Protein AF-A0A402A116-F1 (afdb_monomer_lite)

Foldseek 3Di:
DDPVVVVLVVLLVVLLVCCVVPVVLVLVCLVPVQVSSVVSPHPSVCSVVSCVPPVVVVVVPSPPPPDPPDPVPPPPPDDDD

Organism: NCBI:txid2014871

Radius of gyration: 17.46 Å; chains: 1; bounding box: 21×33×65 Å

Sequence (81 aa):
MSEATNQIREKAAELVNRISSDADFKAQVAKDPEAALVAAGLPKASVAEFIAEELSGEVSGYLVDQCSLTCVLTSCTITSL

Secondary structure (DSSP, 8-state):
--HHHHHHHHHHHHHHHHHHH-HHHHHHHHH-HHHHHHHTT--HHHHHHHIIIIITTTHHHHSTTS---------------

Structure (mmCIF, N/CA/C/O backbone):
data_AF-A0A402A116-F1
#
_entry.id   AF-A0A402A116-F1
#
loop_
_atom_site.group_PDB
_atom_site.id
_atom_site.type_symbol
_atom_site.label_atom_id
_atom_site.label_alt_id
_atom_site.label_comp_id
_atom_site.label_asym_id
_atom_site.label_entity_id
_atom_site.label_seq_id
_atom_site.pdbx_PDB_ins_code
_atom_site.Cartn_x
_atom_site.Cartn_y
_atom_site.Cartn_z
_atom_site.occupancy
_atom_site.B_iso_or_equiv
_atom_site.auth_seq_id
_atom_site.auth_comp_id
_atom_site.auth_asym_id
_atom_site.auth_atom_id
_atom_site.pdbx_PDB_model_num
ATOM 1 N N . MET A 1 1 ? 0.854 21.633 -11.754 1.00 50.91 1 MET A N 1
ATOM 2 C CA . MET A 1 1 ? 0.745 20.262 -11.211 1.00 50.91 1 MET A CA 1
ATOM 3 C C . MET A 1 1 ? 0.304 19.365 -12.349 1.00 50.91 1 MET A C 1
ATOM 5 O O . MET A 1 1 ? -0.654 19.729 -13.016 1.00 50.91 1 MET A O 1
ATOM 9 N N . SER A 1 2 ? 1.054 18.308 -12.658 1.00 59.88 2 SER A N 1
ATOM 10 C CA . SER A 1 2 ? 0.752 17.406 -13.776 1.00 59.88 2 SER A CA 1
ATOM 11 C C . SER A 1 2 ? -0.322 16.388 -13.379 1.00 59.88 2 SER A C 1
ATOM 13 O O . SER A 1 2 ? -0.398 15.996 -12.216 1.00 59.88 2 SER A O 1
ATOM 15 N N . GLU A 1 3 ? -1.131 15.933 -14.341 1.00 69.25 3 GLU A N 1
ATOM 16 C CA . GLU A 1 3 ? -2.135 14.867 -14.150 1.00 69.25 3 GLU A CA 1
ATOM 17 C C . GLU A 1 3 ? -1.561 13.629 -13.450 1.00 69.25 3 GLU A C 1
ATOM 19 O O . GLU A 1 3 ? -2.214 13.045 -12.589 1.00 69.25 3 GLU A O 1
ATOM 24 N N . ALA A 1 4 ? -0.307 13.283 -13.750 1.00 70.25 4 ALA A N 1
ATOM 25 C CA . ALA A 1 4 ? 0.390 12.153 -13.148 1.00 70.25 4 ALA A CA 1
ATOM 26 C C . ALA A 1 4 ? 0.475 12.243 -11.613 1.00 70.25 4 ALA A C 1
ATOM 28 O O . ALA A 1 4 ? 0.343 11.233 -10.929 1.00 70.25 4 ALA A O 1
ATOM 29 N N . THR A 1 5 ? 0.660 13.440 -11.048 1.00 73.12 5 THR A N 1
ATOM 30 C CA . THR A 1 5 ? 0.746 13.607 -9.588 1.00 73.12 5 THR A CA 1
ATOM 31 C C . THR A 1 5 ? -0.618 13.437 -8.915 1.00 73.12 5 THR A C 1
ATOM 33 O O . THR A 1 5 ? -0.694 12.887 -7.819 1.00 73.12 5 THR A O 1
ATOM 36 N N . ASN A 1 6 ? -1.699 13.868 -9.573 1.00 78.25 6 ASN A N 1
ATOM 37 C CA . ASN A 1 6 ? -3.057 13.688 -9.053 1.00 78.25 6 ASN A CA 1
ATOM 38 C C . ASN A 1 6 ? -3.466 12.213 -9.068 1.00 78.25 6 ASN A C 1
ATOM 40 O O . ASN A 1 6 ? -3.976 11.721 -8.067 1.00 78.25 6 ASN A O 1
ATOM 44 N N . GLN A 1 7 ? -3.144 11.490 -10.144 1.00 81.25 7 GLN A N 1
ATOM 45 C CA . GLN A 1 7 ? -3.411 10.052 -10.243 1.00 81.25 7 GLN A CA 1
ATOM 46 C C . GLN A 1 7 ? -2.687 9.251 -9.154 1.00 81.25 7 GLN A C 1
ATOM 48 O O . GLN A 1 7 ? -3.264 8.329 -8.584 1.00 81.25 7 GLN A O 1
ATOM 53 N N . ILE A 1 8 ? -1.444 9.618 -8.819 1.00 82.50 8 ILE A N 1
ATOM 54 C CA . ILE A 1 8 ? -0.695 8.959 -7.738 1.00 82.50 8 ILE A CA 1
ATOM 55 C C . ILE A 1 8 ? -1.368 9.192 -6.381 1.00 82.50 8 ILE A C 1
ATOM 57 O O . ILE A 1 8 ? -1.504 8.245 -5.611 1.00 82.50 8 ILE A O 1
ATOM 61 N N . ARG A 1 9 ? -1.836 10.415 -6.092 1.00 81.50 9 ARG A N 1
ATOM 62 C CA . ARG A 1 9 ? -2.549 10.714 -4.836 1.00 81.50 9 ARG A CA 1
ATOM 63 C C . ARG A 1 9 ? -3.891 10.004 -4.732 1.00 81.50 9 ARG A C 1
ATOM 65 O O . ARG A 1 9 ? -4.214 9.475 -3.675 1.00 81.50 9 ARG A O 1
ATOM 72 N N . GLU A 1 10 ? -4.664 9.978 -5.812 1.00 86.94 10 GLU A N 1
ATOM 73 C CA . GLU A 1 10 ? -5.933 9.246 -5.849 1.00 86.94 10 GLU A CA 1
ATOM 74 C C . GLU A 1 10 ? -5.702 7.755 -5.606 1.00 86.94 10 GLU A C 1
ATOM 76 O O . GLU A 1 10 ? -6.388 7.147 -4.784 1.00 86.94 10 GLU A O 1
ATOM 81 N N . LYS A 1 11 ? -4.674 7.182 -6.246 1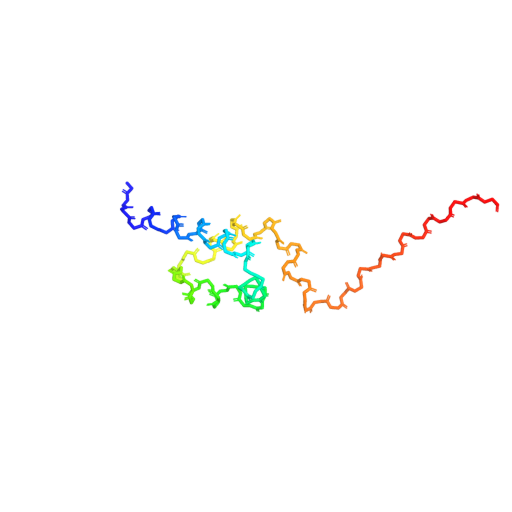.00 85.94 11 LYS A N 1
ATOM 82 C CA . LYS A 1 11 ? -4.303 5.784 -6.034 1.00 85.94 11 LYS A CA 1
ATOM 83 C C . LYS A 1 11 ? -3.837 5.530 -4.605 1.00 85.94 11 LYS A C 1
ATOM 85 O O . LYS A 1 11 ? -4.269 4.557 -4.004 1.00 85.94 11 LYS A O 1
ATOM 90 N N . ALA A 1 12 ? -3.014 6.407 -4.038 1.00 84.19 12 ALA A N 1
ATOM 91 C CA . ALA A 1 12 ? -2.592 6.329 -2.643 1.00 84.19 12 ALA A CA 1
ATOM 92 C C . ALA A 1 12 ? -3.801 6.297 -1.688 1.00 84.19 12 ALA A C 1
ATOM 94 O O . ALA A 1 12 ? -3.907 5.387 -0.867 1.00 84.19 12 ALA A O 1
ATOM 95 N N . ALA A 1 13 ? -4.763 7.208 -1.856 1.00 85.94 13 ALA A N 1
ATOM 96 C CA . ALA A 1 13 ? -5.981 7.238 -1.044 1.00 85.94 13 ALA A CA 1
ATOM 97 C C . ALA A 1 13 ? -6.835 5.965 -1.205 1.00 85.94 13 ALA A C 1
ATOM 99 O O . ALA A 1 13 ? -7.371 5.436 -0.229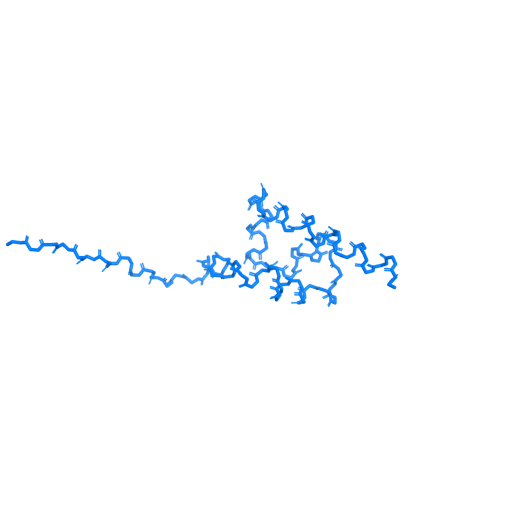 1.00 85.94 13 ALA A O 1
ATOM 100 N N . GLU A 1 14 ? -6.940 5.435 -2.427 1.00 89.69 14 GLU A N 1
ATOM 101 C CA . GLU A 1 14 ? -7.607 4.156 -2.694 1.00 89.69 14 GLU A CA 1
ATOM 102 C C . GLU A 1 14 ? -6.912 2.997 -1.961 1.00 89.69 14 GLU A C 1
ATOM 104 O O . GLU A 1 14 ? -7.583 2.153 -1.368 1.00 89.69 14 GLU A O 1
ATOM 109 N N . LEU A 1 15 ? -5.575 2.972 -1.950 1.00 88.25 15 LEU A N 1
ATOM 110 C CA . LEU A 1 15 ? -4.801 1.938 -1.265 1.00 88.25 15 LEU A CA 1
ATOM 111 C C . LEU A 1 15 ? -4.945 2.016 0.254 1.00 88.25 15 LEU A C 1
ATOM 113 O O . LEU A 1 15 ? -5.105 0.968 0.867 1.00 88.25 15 LEU A O 1
ATOM 117 N N . VAL A 1 16 ? -4.972 3.206 0.859 1.00 87.19 16 VAL A N 1
ATOM 118 C CA . VAL A 1 16 ? -5.241 3.365 2.303 1.00 87.19 16 VAL A CA 1
ATOM 119 C C . VAL A 1 16 ? -6.637 2.842 2.664 1.00 87.19 16 VAL A C 1
ATOM 121 O O . VAL A 1 16 ? -6.807 2.063 3.607 1.00 87.19 16 VAL A O 1
ATOM 124 N N . ASN A 1 17 ? -7.651 3.196 1.870 1.00 88.25 17 ASN A N 1
ATOM 125 C CA . ASN A 1 17 ? -9.008 2.677 2.062 1.00 88.25 17 ASN A CA 1
ATOM 126 C C . ASN A 1 17 ? -9.065 1.154 1.900 1.00 88.25 17 ASN A C 1
ATOM 128 O O . ASN A 1 17 ? -9.768 0.463 2.637 1.00 88.25 17 ASN A O 1
ATOM 132 N N . ARG A 1 18 ? -8.304 0.604 0.954 1.00 87.81 18 ARG A N 1
ATOM 133 C CA . ARG A 1 18 ? -8.229 -0.840 0.749 1.00 87.81 18 ARG A CA 1
ATOM 134 C C . ARG A 1 18 ? -7.501 -1.533 1.897 1.00 87.81 18 ARG A C 1
ATOM 136 O O . ARG A 1 18 ? -7.994 -2.533 2.385 1.00 87.81 18 ARG A O 1
ATOM 143 N N . ILE A 1 19 ? -6.399 -0.984 2.399 1.00 87.44 19 ILE A N 1
ATOM 144 C CA . ILE A 1 19 ? -5.664 -1.516 3.559 1.00 87.44 19 ILE A CA 1
ATOM 145 C C . ILE A 1 19 ? -6.559 -1.603 4.806 1.00 87.44 19 ILE A C 1
ATOM 147 O O . ILE A 1 19 ? -6.462 -2.556 5.578 1.00 87.44 19 ILE A O 1
ATOM 151 N N . SER A 1 20 ? -7.453 -0.633 4.999 1.00 84.06 20 SER A N 1
ATOM 152 C CA . SER A 1 20 ? -8.378 -0.621 6.140 1.00 84.06 20 SER A CA 1
ATOM 153 C C . SER A 1 20 ? -9.603 -1.530 5.975 1.00 84.06 20 SER A C 1
ATOM 155 O O . SER A 1 20 ? -10.172 -1.950 6.982 1.00 84.06 20 SER A O 1
ATOM 157 N N . SER A 1 21 ? -10.007 -1.860 4.744 1.00 87.00 21 SER A N 1
ATOM 158 C CA . SER A 1 21 ? -11.224 -2.644 4.457 1.00 87.00 21 SER A CA 1
ATOM 159 C C . SER A 1 21 ? -10.969 -4.082 3.989 1.00 87.00 21 SER A C 1
ATOM 161 O O . SER A 1 21 ? -11.841 -4.936 4.148 1.00 87.00 21 SER A O 1
ATOM 163 N N . ASP A 1 22 ? -9.787 -4.369 3.448 1.00 89.19 22 ASP A N 1
ATOM 164 C CA . ASP A 1 22 ? -9.371 -5.662 2.904 1.00 89.19 22 ASP A CA 1
ATOM 165 C C . ASP A 1 22 ? -8.283 -6.269 3.801 1.00 89.19 22 ASP A C 1
ATOM 167 O O . ASP A 1 22 ? -7.112 -5.884 3.762 1.00 89.19 22 ASP A O 1
ATOM 171 N N . ALA A 1 23 ? -8.685 -7.227 4.640 1.00 87.06 23 ALA A N 1
ATOM 172 C CA . ALA A 1 23 ? -7.796 -7.890 5.590 1.00 87.06 23 ALA A CA 1
ATOM 173 C C . ALA A 1 23 ? -6.686 -8.711 4.906 1.00 87.06 23 ALA A C 1
ATOM 175 O O . ALA A 1 23 ? -5.576 -8.789 5.437 1.00 87.06 23 ALA A O 1
ATOM 176 N N . ASP A 1 24 ? -6.951 -9.278 3.725 1.00 89.06 24 ASP A N 1
ATOM 177 C CA . ASP A 1 24 ? -5.953 -10.038 2.971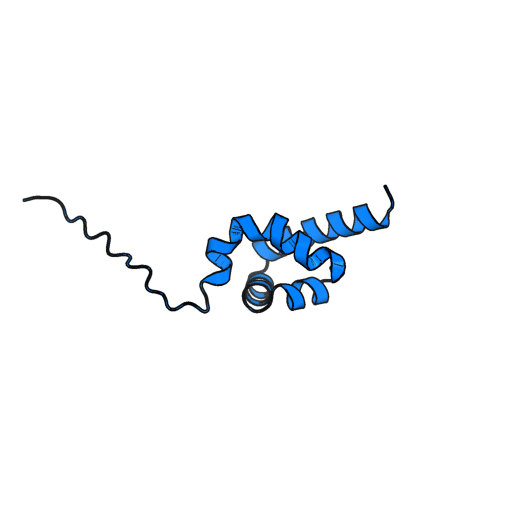 1.00 89.06 24 ASP A CA 1
ATOM 178 C C . ASP A 1 24 ? -4.896 -9.096 2.396 1.00 89.06 24 ASP A C 1
ATOM 180 O O . ASP A 1 24 ? -3.694 -9.365 2.481 1.00 89.06 24 ASP A O 1
ATOM 184 N N . PHE A 1 25 ? -5.325 -7.950 1.860 1.00 88.31 25 PHE A N 1
ATOM 185 C CA . PHE A 1 25 ? -4.401 -6.915 1.408 1.00 88.31 25 PHE A CA 1
ATOM 186 C C . PHE A 1 25 ? -3.606 -6.321 2.572 1.00 88.31 25 PHE A C 1
ATOM 188 O O . PHE A 1 25 ? -2.396 -6.136 2.453 1.00 88.31 25 PHE A O 1
ATOM 195 N N . LYS A 1 26 ? -4.244 -6.106 3.726 1.00 86.44 26 LYS A N 1
ATOM 196 C CA . LY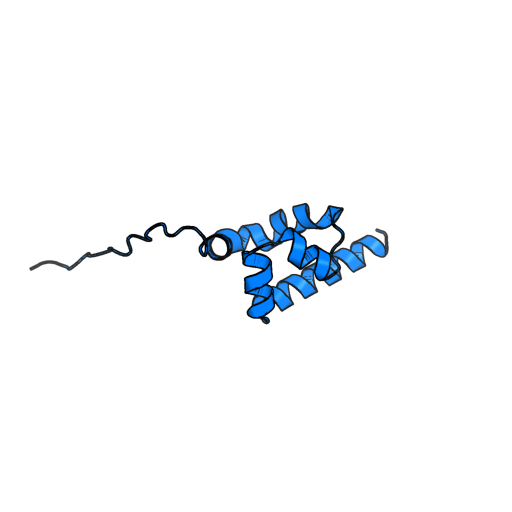S A 1 26 ? -3.569 -5.675 4.954 1.00 86.44 26 LYS A CA 1
ATOM 197 C C . LYS A 1 26 ? -2.462 -6.645 5.372 1.00 86.44 26 LYS A C 1
ATOM 199 O O . LYS A 1 26 ? -1.354 -6.205 5.669 1.00 86.44 26 LYS A O 1
ATOM 204 N N . ALA A 1 27 ? -2.725 -7.952 5.346 1.00 86.94 27 ALA A N 1
ATOM 205 C CA . ALA A 1 27 ? -1.726 -8.976 5.657 1.00 86.94 27 ALA A CA 1
ATOM 206 C C . ALA A 1 27 ? -0.578 -9.007 4.631 1.00 86.94 27 ALA A C 1
ATOM 208 O O . ALA A 1 27 ? 0.583 -9.188 5.003 1.00 86.94 27 ALA A O 1
ATOM 209 N N . GLN A 1 28 ? -0.875 -8.788 3.345 1.00 86.88 28 GLN A N 1
ATOM 210 C CA . GLN A 1 28 ? 0.149 -8.668 2.301 1.00 86.88 28 GLN A CA 1
ATOM 211 C C . GLN A 1 28 ? 1.037 -7.441 2.518 1.00 86.88 28 GLN A C 1
ATOM 213 O O . GLN A 1 28 ? 2.257 -7.571 2.466 1.00 86.88 28 GLN A O 1
ATOM 218 N N . VAL A 1 29 ? 0.443 -6.283 2.821 1.00 87.25 29 VAL A N 1
ATOM 219 C CA . VAL A 1 29 ? 1.176 -5.044 3.121 1.00 87.25 29 VAL A CA 1
ATOM 220 C C . VAL A 1 29 ? 1.985 -5.175 4.415 1.00 87.25 29 VAL A C 1
ATOM 222 O O . VAL A 1 29 ? 3.104 -4.684 4.474 1.00 87.25 29 VAL A O 1
ATOM 225 N N . ALA A 1 30 ? 1.480 -5.875 5.435 1.00 82.75 30 ALA A N 1
ATOM 226 C CA . ALA A 1 30 ? 2.233 -6.141 6.666 1.00 82.75 30 ALA A CA 1
ATOM 227 C C . ALA A 1 30 ? 3.445 -7.061 6.431 1.00 82.75 30 ALA A C 1
ATOM 229 O O . ALA A 1 30 ? 4.494 -6.884 7.048 1.00 82.75 30 ALA A O 1
ATOM 230 N N . LYS A 1 31 ? 3.314 -8.043 5.530 1.00 85.00 31 LYS A N 1
ATOM 231 C CA . LYS A 1 31 ? 4.384 -8.992 5.200 1.00 85.00 31 LYS A CA 1
ATOM 232 C C . LYS A 1 31 ? 5.451 -8.390 4.285 1.00 85.00 31 LYS A C 1
ATOM 234 O O . LYS A 1 31 ? 6.634 -8.642 4.493 1.00 85.00 31 LYS A O 1
ATOM 239 N N . ASP A 1 32 ? 5.029 -7.667 3.252 1.00 87.69 32 ASP A N 1
ATOM 240 C CA . ASP A 1 32 ? 5.905 -7.023 2.272 1.00 87.69 32 ASP A CA 1
ATOM 241 C C . ASP A 1 32 ? 5.217 -5.768 1.694 1.00 87.69 32 ASP A C 1
ATOM 243 O O . ASP A 1 32 ? 4.535 -5.838 0.661 1.00 87.69 32 ASP A O 1
ATOM 247 N N . PRO A 1 33 ? 5.357 -4.610 2.368 1.00 85.06 33 PRO A N 1
ATOM 248 C CA . PRO A 1 33 ? 4.651 -3.392 1.987 1.00 85.06 33 PRO A CA 1
ATOM 249 C C . PRO A 1 33 ? 5.089 -2.885 0.615 1.00 85.06 33 PRO A C 1
ATOM 251 O O . PRO A 1 33 ? 4.246 -2.446 -0.167 1.00 85.06 33 PRO A O 1
ATOM 254 N N . GLU A 1 34 ? 6.377 -2.985 0.272 1.00 87.62 34 GLU A N 1
ATOM 255 C CA . GLU A 1 34 ? 6.848 -2.542 -1.040 1.00 87.62 34 GLU A CA 1
ATOM 256 C C . GLU A 1 34 ? 6.247 -3.386 -2.163 1.00 87.62 34 GLU A C 1
ATOM 258 O O . GLU A 1 34 ? 5.686 -2.834 -3.115 1.00 87.62 34 GLU A O 1
ATOM 263 N N . ALA A 1 35 ? 6.326 -4.716 -2.060 1.00 88.19 35 ALA A N 1
ATOM 264 C CA . ALA A 1 35 ? 5.813 -5.592 -3.108 1.00 88.19 35 ALA A CA 1
ATOM 265 C C . ALA A 1 35 ? 4.292 -5.469 -3.261 1.00 88.19 35 ALA A C 1
ATOM 267 O O . ALA A 1 35 ? 3.795 -5.412 -4.388 1.00 88.19 35 ALA A O 1
ATOM 268 N N . ALA A 1 36 ? 3.554 -5.379 -2.150 1.00 89.50 36 ALA A N 1
ATOM 269 C CA . ALA A 1 36 ? 2.100 -5.252 -2.163 1.00 89.50 36 ALA A CA 1
ATOM 270 C C . ALA A 1 36 ? 1.634 -3.932 -2.799 1.00 89.50 36 ALA A C 1
ATOM 272 O O . ALA A 1 36 ? 0.714 -3.935 -3.621 1.00 89.50 36 ALA A O 1
ATOM 273 N N . LEU A 1 37 ? 2.287 -2.809 -2.480 1.00 89.00 37 LEU A N 1
ATOM 274 C CA . LEU A 1 37 ? 1.935 -1.493 -3.024 1.00 89.00 37 LEU A CA 1
ATOM 275 C C . LEU A 1 37 ? 2.312 -1.359 -4.505 1.00 89.00 37 LEU A C 1
ATOM 277 O O . LEU A 1 37 ? 1.518 -0.838 -5.292 1.00 89.00 37 LEU A O 1
ATOM 281 N N . VAL A 1 38 ? 3.471 -1.890 -4.915 1.00 91.19 38 VAL A N 1
ATOM 282 C CA . VAL A 1 38 ? 3.861 -1.939 -6.337 1.00 91.19 38 VAL A CA 1
ATOM 283 C C . VAL A 1 38 ? 2.900 -2.821 -7.134 1.00 91.19 38 VAL A C 1
ATOM 285 O O . VAL A 1 38 ? 2.432 -2.413 -8.197 1.00 91.19 38 VAL A O 1
ATOM 288 N N . ALA A 1 39 ? 2.554 -4.005 -6.618 1.00 89.50 39 ALA A N 1
ATOM 289 C CA . ALA A 1 39 ? 1.591 -4.902 -7.260 1.00 89.50 39 ALA A CA 1
ATOM 290 C C . ALA A 1 39 ? 0.189 -4.281 -7.363 1.00 89.50 39 ALA A C 1
ATOM 292 O O . ALA A 1 39 ? -0.549 -4.564 -8.306 1.00 89.50 39 ALA A O 1
ATOM 293 N N . ALA A 1 40 ? -0.167 -3.400 -6.427 1.00 87.31 40 ALA A N 1
ATOM 294 C CA . ALA A 1 40 ? -1.423 -2.661 -6.439 1.00 87.31 40 ALA A CA 1
ATOM 295 C C . ALA A 1 40 ? -1.417 -1.423 -7.365 1.00 87.31 40 ALA A C 1
ATOM 297 O O . ALA A 1 40 ? -2.435 -0.734 -7.478 1.00 87.31 40 ALA A O 1
ATOM 298 N N . GLY A 1 41 ? -0.305 -1.169 -8.064 1.00 87.12 41 GLY A N 1
ATOM 299 C CA . GLY A 1 41 ? -0.185 -0.140 -9.096 1.00 87.12 41 GLY A CA 1
ATOM 300 C C . GLY A 1 41 ? 0.469 1.161 -8.634 1.00 87.12 41 GLY A C 1
ATOM 301 O O . GLY A 1 41 ? 0.471 2.129 -9.395 1.00 87.12 41 GLY A O 1
ATOM 302 N N . LEU A 1 42 ? 1.031 1.208 -7.423 1.00 87.75 42 LEU A N 1
ATOM 303 C CA . LEU A 1 42 ? 1.779 2.374 -6.969 1.00 87.75 42 LEU A CA 1
ATOM 304 C C . LEU A 1 42 ? 3.180 2.385 -7.616 1.00 87.75 42 LEU A C 1
ATOM 306 O O . LEU A 1 42 ? 3.880 1.368 -7.588 1.00 87.75 42 LEU A O 1
ATOM 310 N N . PRO A 1 43 ? 3.636 3.506 -8.203 1.00 87.19 43 PRO A N 1
ATOM 311 C CA . PRO A 1 43 ? 4.976 3.585 -8.772 1.00 87.19 43 PRO A CA 1
ATOM 312 C C . PRO A 1 43 ? 6.038 3.348 -7.702 1.00 87.19 43 PRO A C 1
ATOM 314 O O . PRO A 1 43 ? 5.996 3.971 -6.645 1.00 87.19 43 PRO A O 1
ATOM 317 N N . LYS A 1 44 ? 7.051 2.526 -8.001 1.00 86.38 44 LYS A N 1
ATOM 318 C CA . LYS A 1 44 ? 8.127 2.195 -7.047 1.00 86.38 44 LYS A CA 1
ATOM 319 C C . LYS A 1 44 ? 8.809 3.431 -6.441 1.00 86.38 44 LYS A C 1
ATOM 321 O O . LYS A 1 44 ? 9.184 3.411 -5.278 1.00 86.38 44 LYS A O 1
ATOM 326 N N . ALA A 1 45 ? 8.928 4.515 -7.210 1.00 85.88 45 ALA A N 1
ATOM 327 C CA . ALA A 1 45 ? 9.498 5.778 -6.740 1.00 85.88 45 ALA A CA 1
ATOM 328 C C . ALA A 1 45 ? 8.655 6.475 -5.651 1.00 85.88 45 ALA A C 1
ATOM 330 O O . ALA A 1 45 ? 9.209 7.220 -4.854 1.00 85.88 45 ALA A O 1
ATOM 331 N N . SER A 1 46 ? 7.345 6.221 -5.609 1.00 84.62 46 SER A N 1
ATOM 332 C CA . SER A 1 46 ? 6.391 6.823 -4.666 1.00 84.62 46 SER A CA 1
ATOM 333 C C . SER A 1 46 ? 6.067 5.913 -3.479 1.00 84.62 46 SER A C 1
ATOM 335 O O . SER A 1 46 ? 5.427 6.348 -2.531 1.00 84.62 46 SER A O 1
ATOM 337 N N . VAL A 1 47 ? 6.501 4.650 -3.512 1.00 86.88 47 VAL A N 1
ATOM 338 C CA . VAL A 1 47 ? 6.227 3.664 -2.454 1.00 86.88 47 VAL A CA 1
ATOM 339 C C . VAL A 1 47 ? 6.920 4.031 -1.147 1.00 86.88 47 VAL A C 1
ATOM 341 O O . VAL A 1 47 ? 6.293 3.971 -0.098 1.00 86.88 47 VAL A O 1
ATOM 344 N N . ALA A 1 48 ? 8.187 4.448 -1.199 1.00 84.50 48 ALA A N 1
ATOM 345 C CA . ALA A 1 48 ? 8.927 4.832 0.003 1.00 84.50 48 ALA A CA 1
ATOM 346 C C . ALA A 1 48 ? 8.294 6.048 0.702 1.00 84.50 48 ALA A C 1
ATOM 348 O O . ALA A 1 48 ? 8.161 6.056 1.923 1.00 84.50 48 ALA A O 1
ATOM 349 N N . GLU A 1 49 ? 7.866 7.041 -0.081 1.00 83.75 49 GLU A N 1
ATOM 350 C CA . GLU A 1 49 ? 7.153 8.225 0.410 1.00 83.75 49 GLU A CA 1
ATOM 351 C C . GLU A 1 49 ? 5.787 7.834 0.989 1.00 83.75 49 GLU A C 1
ATOM 353 O O . GLU A 1 49 ? 5.489 8.175 2.125 1.00 83.75 49 GLU A O 1
ATOM 358 N N . PHE A 1 50 ? 5.016 6.999 0.288 1.00 83.69 50 PHE A N 1
ATOM 359 C CA . PHE A 1 50 ? 3.728 6.496 0.774 1.00 83.69 50 PHE A CA 1
ATOM 360 C C . PHE A 1 50 ? 3.846 5.711 2.089 1.00 83.69 50 PHE A C 1
ATOM 362 O O . PHE A 1 50 ? 3.055 5.916 3.007 1.00 83.69 50 PHE A O 1
ATOM 369 N N . ILE A 1 51 ? 4.840 4.826 2.219 1.00 84.12 51 ILE A N 1
ATOM 370 C CA . ILE A 1 51 ? 5.075 4.086 3.467 1.00 84.12 51 ILE A CA 1
ATOM 371 C C . ILE A 1 51 ? 5.442 5.060 4.599 1.00 84.12 51 ILE A C 1
ATOM 373 O O . ILE A 1 51 ? 4.969 4.910 5.726 1.00 84.12 51 ILE A O 1
ATOM 377 N N . ALA A 1 52 ? 6.271 6.064 4.309 1.00 82.12 52 ALA A N 1
ATOM 378 C CA . ALA A 1 52 ? 6.699 7.049 5.294 1.00 82.12 52 ALA A CA 1
ATOM 379 C C . ALA A 1 52 ? 5.581 8.017 5.717 1.00 82.12 52 ALA A C 1
ATOM 381 O O . ALA A 1 52 ? 5.568 8.439 6.871 1.00 82.12 52 ALA A O 1
ATOM 382 N N . GLU A 1 53 ? 4.653 8.368 4.831 1.00 79.75 53 GLU A N 1
ATOM 383 C CA . GLU A 1 53 ? 3.582 9.330 5.117 1.00 79.75 53 GLU A CA 1
ATOM 384 C C . GLU A 1 53 ? 2.314 8.659 5.656 1.00 79.75 53 GLU A C 1
ATOM 386 O O . GLU A 1 53 ? 1.795 9.069 6.691 1.00 79.75 53 GLU A O 1
ATOM 391 N N . GLU A 1 54 ? 1.841 7.605 4.991 1.00 77.31 54 GLU A N 1
ATOM 392 C CA . GLU A 1 54 ? 0.517 7.023 5.245 1.00 77.31 54 GLU A CA 1
ATOM 393 C C . GLU A 1 54 ? 0.581 5.818 6.185 1.00 77.31 54 GLU A C 1
ATOM 395 O O . GLU A 1 54 ? -0.310 5.606 7.005 1.00 77.31 54 GLU A O 1
ATOM 400 N N . LEU A 1 55 ? 1.656 5.026 6.104 1.00 71.31 55 LEU A N 1
ATOM 401 C CA . LEU A 1 55 ? 1.807 3.838 6.946 1.00 71.31 55 LEU A CA 1
ATOM 402 C C . LEU A 1 55 ? 2.556 4.127 8.249 1.00 71.31 55 LEU A C 1
ATOM 404 O O . LEU A 1 55 ? 2.292 3.454 9.240 1.00 71.31 55 LEU A O 1
ATOM 408 N N . SER A 1 56 ? 3.426 5.138 8.319 1.00 65.88 56 SER A N 1
ATOM 409 C CA . SER A 1 56 ? 4.224 5.427 9.527 1.00 65.88 56 SER A CA 1
ATOM 410 C C . SER A 1 56 ? 3.394 5.712 10.787 1.00 65.88 56 SER A C 1
ATOM 412 O O . SER A 1 56 ? 3.837 5.387 11.890 1.00 65.88 56 SER A O 1
ATOM 414 N N . GLY A 1 57 ? 2.173 6.239 10.639 1.00 57.44 57 GLY A N 1
ATOM 415 C CA . GLY A 1 57 ? 1.223 6.428 11.741 1.00 57.44 57 GLY A CA 1
ATOM 416 C C . GLY A 1 57 ? 0.572 5.130 12.236 1.00 57.44 57 GLY A C 1
ATOM 417 O O . GLY A 1 57 ? 0.237 5.017 13.414 1.00 57.44 57 GLY A O 1
ATOM 418 N N . GLU A 1 58 ? 0.441 4.125 11.367 1.00 49.72 58 GLU A N 1
ATOM 419 C CA . GLU A 1 58 ? -0.100 2.802 11.696 1.00 49.72 58 GLU A CA 1
ATOM 420 C C . GLU A 1 58 ? 0.989 1.743 11.992 1.00 49.72 58 GLU A C 1
ATOM 422 O O . GLU A 1 58 ? 0.685 0.681 12.536 1.00 49.72 58 GLU A O 1
ATOM 427 N N . VAL A 1 59 ? 2.268 2.014 11.698 1.00 48.72 59 VAL A N 1
ATOM 428 C CA . VAL A 1 59 ? 3.411 1.073 11.785 1.00 48.72 59 VAL A CA 1
ATOM 429 C C . VAL A 1 59 ? 3.656 0.477 13.184 1.00 48.72 59 VAL A C 1
ATOM 431 O O . VAL A 1 59 ? 4.318 -0.554 13.293 1.00 48.72 59 VAL A O 1
ATOM 434 N N . SER A 1 60 ? 3.043 1.006 14.248 1.00 47.75 60 SER A N 1
ATOM 435 C CA . SER A 1 60 ? 3.027 0.318 15.552 1.00 47.75 60 SER A CA 1
ATOM 436 C C . SER A 1 60 ? 2.223 -0.997 15.529 1.00 47.75 60 SER A C 1
ATOM 438 O O . SER A 1 60 ? 2.480 -1.880 16.337 1.00 47.75 60 SER A O 1
ATOM 440 N N . GLY A 1 61 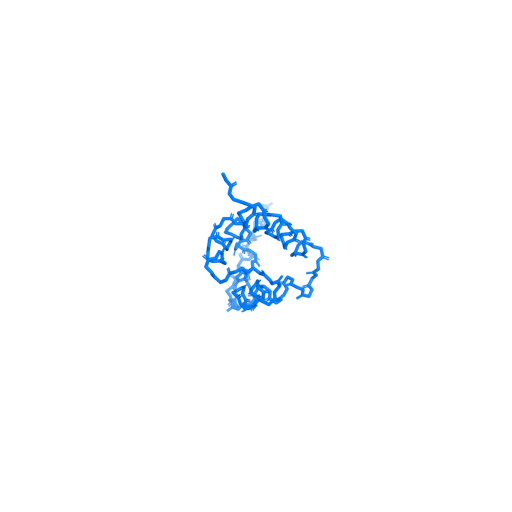? 1.271 -1.159 14.599 1.00 46.84 61 GLY A N 1
ATOM 441 C CA . GLY A 1 61 ? 0.450 -2.368 14.443 1.00 46.84 61 GLY A CA 1
ATOM 442 C C . GLY A 1 61 ? 0.855 -3.294 13.288 1.00 46.84 61 GLY A C 1
ATOM 443 O O . GLY A 1 61 ? 0.564 -4.484 13.345 1.00 46.84 61 GLY A O 1
ATOM 444 N N . TYR A 1 62 ? 1.537 -2.786 12.255 1.00 48.94 62 TYR A N 1
ATOM 445 C CA . TYR A 1 62 ? 1.877 -3.572 11.052 1.00 48.94 62 TYR A CA 1
ATOM 446 C C . TYR A 1 62 ? 3.190 -4.359 11.174 1.00 48.94 62 TYR A C 1
ATOM 448 O O . TYR A 1 62 ? 3.349 -5.375 10.506 1.00 48.94 62 TYR A O 1
ATOM 456 N N . LEU A 1 63 ? 4.112 -3.945 12.052 1.00 48.12 63 LEU A N 1
ATOM 457 C CA . LEU A 1 63 ? 5.375 -4.659 12.309 1.00 48.12 63 LEU A CA 1
ATOM 458 C C . LEU A 1 63 ? 5.255 -5.787 13.356 1.00 48.12 63 LEU A C 1
ATOM 460 O O . LEU A 1 63 ? 6.248 -6.449 13.662 1.00 48.12 63 LEU A O 1
ATOM 464 N N . VAL A 1 64 ? 4.069 -6.018 13.930 1.00 46.81 64 VAL A N 1
ATOM 465 C CA . VAL A 1 64 ? 3.915 -6.884 15.118 1.00 46.81 64 VAL A CA 1
ATOM 466 C C . VAL A 1 64 ? 3.735 -8.371 14.784 1.00 46.81 64 VAL A C 1
ATOM 468 O O . VAL A 1 64 ? 3.653 -9.178 15.699 1.00 46.81 64 VAL A O 1
ATOM 471 N N . ASP A 1 65 ? 3.754 -8.789 13.514 1.00 46.03 65 ASP A N 1
ATOM 472 C CA . ASP A 1 65 ? 3.580 -10.218 13.176 1.00 46.03 65 ASP A CA 1
ATOM 473 C C . ASP A 1 65 ? 4.892 -10.989 12.913 1.00 46.03 65 ASP A C 1
ATOM 475 O O . ASP A 1 65 ? 4.875 -12.173 12.592 1.00 46.03 65 ASP A O 1
ATOM 479 N N . GLN A 1 66 ? 6.061 -10.363 13.112 1.00 44.31 66 GLN A N 1
ATOM 480 C CA . GLN A 1 66 ? 7.353 -11.079 13.177 1.00 44.31 66 GLN A CA 1
ATOM 481 C C . GLN A 1 66 ? 8.273 -10.646 14.322 1.00 44.31 66 GLN A C 1
ATOM 483 O O . GLN A 1 66 ? 9.451 -11.000 14.362 1.00 44.31 66 GLN A O 1
ATOM 488 N N . CYS A 1 67 ? 7.727 -9.965 15.323 1.00 43.12 67 CYS A N 1
ATOM 489 C CA . CYS A 1 67 ? 8.340 -9.949 16.637 1.00 43.12 67 CYS A CA 1
ATOM 490 C C . CYS A 1 67 ? 7.375 -10.591 17.620 1.00 43.12 67 CYS A C 1
ATOM 492 O O . CYS A 1 67 ? 6.507 -9.948 18.198 1.00 43.12 67 CYS A O 1
ATOM 494 N N . SER A 1 68 ? 7.625 -11.868 17.883 1.00 42.16 68 SER A N 1
ATOM 495 C CA . SER A 1 68 ? 7.409 -12.515 19.173 1.00 42.16 68 SER A CA 1
ATOM 496 C C . SER A 1 68 ? 8.187 -11.795 20.291 1.00 42.16 68 SER A C 1
ATOM 498 O O . SER A 1 68 ? 8.992 -12.394 20.999 1.00 42.16 68 SER A O 1
ATOM 500 N N . LEU A 1 69 ? 7.980 -10.490 20.437 1.00 44.38 69 LEU A N 1
ATOM 501 C CA . LEU A 1 69 ? 8.314 -9.721 21.615 1.00 44.38 69 LEU A CA 1
ATOM 502 C C . LEU A 1 69 ? 6.995 -9.538 22.338 1.00 44.38 69 LEU A C 1
ATOM 504 O O . LEU A 1 69 ? 6.273 -8.577 22.110 1.00 44.38 69 LEU A O 1
ATOM 508 N N . THR A 1 70 ? 6.678 -10.532 23.167 1.00 43.94 70 THR A N 1
ATOM 509 C CA . THR A 1 70 ? 6.322 -10.290 24.567 1.00 43.94 70 THR A CA 1
ATOM 510 C C . THR A 1 70 ? 5.891 -8.848 24.838 1.00 43.94 70 THR A C 1
ATOM 512 O O . THR A 1 70 ? 6.618 -8.083 25.474 1.00 43.94 70 THR A O 1
ATOM 515 N N . CYS A 1 71 ? 4.691 -8.467 24.396 1.00 40.19 71 CYS A N 1
ATOM 516 C CA . CYS A 1 71 ? 3.941 -7.472 25.132 1.00 40.19 71 CYS A CA 1
ATOM 517 C C . CYS A 1 71 ? 3.680 -8.143 26.471 1.00 40.19 71 CYS A C 1
ATOM 519 O O . CYS A 1 71 ? 2.775 -8.963 26.614 1.00 40.19 71 CYS A O 1
ATOM 521 N N . VAL A 1 72 ? 4.564 -7.842 27.420 1.00 48.84 72 VAL A N 1
ATOM 522 C CA . VAL A 1 72 ? 4.380 -7.998 28.855 1.00 48.84 72 VAL A CA 1
ATOM 523 C C . VAL A 1 72 ? 3.165 -7.138 29.216 1.00 48.84 72 VAL A C 1
ATOM 525 O O . VAL A 1 72 ? 3.260 -6.072 29.812 1.00 48.84 72 VAL A O 1
ATOM 528 N N . LEU A 1 73 ? 1.990 -7.609 28.798 1.00 42.53 73 LEU A N 1
ATOM 529 C CA . LEU A 1 73 ? 0.696 -7.365 29.404 1.00 42.53 73 LEU A CA 1
ATOM 530 C C . LEU A 1 73 ? 0.722 -8.094 30.747 1.00 42.53 73 LEU A C 1
ATOM 532 O O . LEU A 1 73 ? 0.041 -9.086 30.976 1.00 42.53 73 LEU A O 1
ATOM 536 N N . THR A 1 74 ? 1.568 -7.590 31.633 1.00 49.00 74 THR A N 1
ATOM 537 C CA . THR A 1 74 ? 1.491 -7.854 33.060 1.00 49.00 74 THR A CA 1
ATOM 538 C C . THR A 1 74 ? 1.479 -6.509 33.767 1.00 49.00 74 THR A C 1
ATOM 540 O O . THR A 1 74 ? 2.219 -6.251 34.709 1.00 49.00 74 THR A O 1
ATOM 543 N N . SER A 1 75 ? 0.559 -5.643 33.342 1.00 45.53 75 SER A N 1
ATOM 544 C CA . SER A 1 75 ? -0.170 -4.784 34.268 1.00 45.53 75 SER A CA 1
ATOM 545 C C . SER A 1 75 ? -0.964 -5.679 35.230 1.00 45.53 75 SER A C 1
ATOM 547 O O . SER A 1 75 ? -2.178 -5.813 35.140 1.00 45.53 75 SER A O 1
ATOM 549 N N . CYS A 1 76 ? -0.259 -6.322 36.163 1.00 46.41 76 CYS A N 1
ATOM 550 C CA . CYS A 1 76 ? -0.857 -6.902 37.356 1.00 46.41 76 CYS A CA 1
ATOM 551 C C . CYS A 1 76 ? -0.744 -5.866 38.476 1.00 46.41 76 CYS A C 1
ATOM 553 O O . CYS A 1 76 ? 0.025 -6.008 39.420 1.00 46.41 76 CYS A O 1
ATOM 555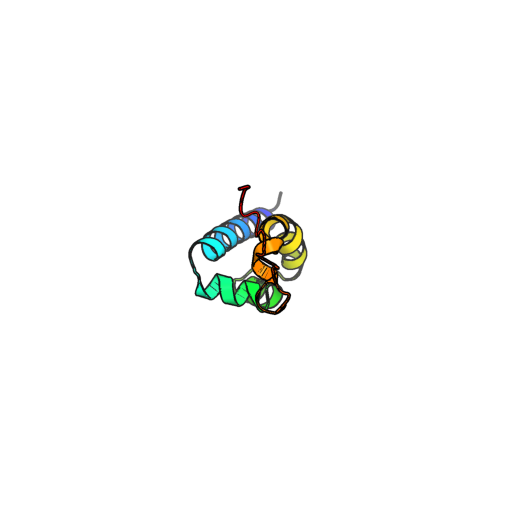 N N . THR A 1 77 ? -1.491 -4.772 38.344 1.00 51.06 77 THR A N 1
ATOM 556 C CA . THR A 1 77 ? -1.914 -3.997 39.509 1.00 51.06 77 THR A CA 1
ATOM 557 C C . THR A 1 77 ? -3.185 -4.652 40.034 1.00 51.06 77 THR A C 1
ATOM 559 O O . THR A 1 77 ? -4.288 -4.267 39.650 1.00 51.06 77 THR A O 1
ATOM 562 N N . ILE A 1 78 ? -3.029 -5.668 40.886 1.00 50.59 78 ILE A N 1
ATOM 563 C CA . ILE A 1 78 ? -4.093 -6.058 41.813 1.00 50.59 78 ILE A CA 1
ATOM 564 C C . ILE A 1 78 ? -3.909 -5.212 43.072 1.00 50.59 78 ILE A C 1
ATOM 566 O O . ILE A 1 78 ? -2.923 -5.312 43.796 1.00 50.59 78 ILE A O 1
ATOM 570 N N . THR A 1 79 ? -4.876 -4.324 43.243 1.00 50.56 79 THR A N 1
ATOM 571 C CA . THR A 1 79 ? -5.198 -3.505 44.403 1.00 50.56 79 THR A CA 1
ATOM 572 C C . THR A 1 79 ? -5.112 -4.262 45.734 1.00 50.56 79 THR A C 1
ATOM 574 O O . THR A 1 79 ? -5.694 -5.329 45.883 1.00 50.56 79 THR A O 1
ATOM 577 N N . SER A 1 80 ? -4.425 -3.638 46.694 1.00 40.81 80 SER A N 1
ATOM 578 C CA . SER A 1 80 ? -4.743 -3.537 48.128 1.00 40.81 80 SER A CA 1
ATOM 579 C C . SER A 1 80 ? -5.872 -4.433 48.678 1.00 40.81 80 SER A C 1
ATOM 581 O O . SER A 1 80 ? -7.042 -4.142 48.432 1.00 40.81 80 SER A O 1
ATOM 583 N N . LEU A 1 81 ? -5.528 -5.404 49.535 1.00 38.50 81 LEU A N 1
ATOM 584 C CA . LEU A 1 81 ? -5.911 -5.453 50.961 1.00 38.50 81 LEU A CA 1
ATOM 585 C C . LEU A 1 81 ? -5.083 -6.509 51.711 1.00 38.50 81 LEU A C 1
ATOM 587 O O . LEU A 1 81 ? -4.953 -7.632 51.178 1.00 38.50 81 LEU A O 1
#

pLDDT: mean 72.03, std 18.35, range [38.5, 91.19]